Protein AF-A0A9E3AD89-F1 (afdb_monomer_lite)

Secondary structure (DSSP, 8-state):
------SS---------S-TT--TTSTT----HHHHHHHHHHHHHHHHHHSS-HHHHHHHT-

pLDDT: mean 87.08, std 11.43, range [60.34, 98.5]

Structure (mmCIF, N/CA/C/O backbone):
data_AF-A0A9E3AD89-F1
#
_entry.id   AF-A0A9E3AD89-F1
#
loop_
_atom_site.group_PDB
_atom_site.id
_atom_site.type_symbol
_atom_site.label_atom_id
_atom_site.label_alt_id
_atom_site.label_comp_id
_atom_site.label_asym_id
_atom_site.label_entity_id
_atom_site.label_seq_id
_atom_site.pdbx_PDB_ins_code
_atom_site.Cartn_x
_atom_site.Cartn_y
_atom_site.Cartn_z
_atom_site.occupancy
_atom_site.B_iso_or_equiv
_atom_site.auth_seq_id
_atom_site.auth_comp_id
_atom_site.auth_asym_id
_atom_site.auth_atom_id
_atom_site.pdbx_PDB_model_num
ATOM 1 N N . MET A 1 1 ? -4.485 -4.670 -9.873 1.00 72.25 1 MET A N 1
ATOM 2 C CA . MET A 1 1 ? -4.794 -5.163 -8.513 1.00 72.25 1 MET A CA 1
ATOM 3 C C . MET A 1 1 ? -6.255 -5.585 -8.451 1.00 72.25 1 MET A C 1
ATOM 5 O O . MET A 1 1 ? -7.093 -4.840 -8.939 1.00 72.25 1 MET A O 1
ATOM 9 N N . TYR A 1 2 ? -6.549 -6.754 -7.875 1.00 75.38 2 TYR A N 1
ATOM 10 C CA . TYR A 1 2 ? -7.914 -7.188 -7.564 1.00 75.38 2 TYR A CA 1
ATOM 11 C C . TYR A 1 2 ? -8.109 -7.167 -6.050 1.00 75.38 2 TYR A C 1
ATOM 13 O O . TYR A 1 2 ? -7.274 -7.692 -5.318 1.00 75.38 2 TYR A O 1
ATOM 21 N N . LEU A 1 3 ? -9.201 -6.559 -5.593 1.00 81.69 3 LEU A N 1
ATOM 22 C CA . LEU A 1 3 ? -9.583 -6.546 -4.188 1.00 81.69 3 LEU A CA 1
ATOM 23 C C . LEU A 1 3 ? -10.642 -7.620 -3.944 1.00 81.69 3 LEU A C 1
ATOM 25 O O . LEU A 1 3 ? -11.716 -7.578 -4.540 1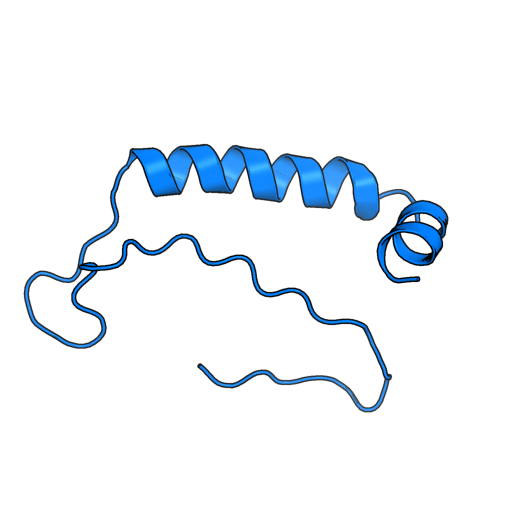.00 81.69 3 LEU A O 1
ATOM 29 N N . LEU A 1 4 ? -10.344 -8.559 -3.050 1.00 78.12 4 LEU A N 1
ATOM 30 C CA . LEU A 1 4 ? -11.284 -9.587 -2.622 1.00 78.12 4 LEU A CA 1
ATOM 31 C C . LEU A 1 4 ? -11.801 -9.230 -1.228 1.00 78.12 4 LEU A C 1
ATOM 33 O O . LEU A 1 4 ? -11.054 -9.273 -0.253 1.00 78.12 4 LEU A O 1
ATOM 37 N N . ALA A 1 5 ? -13.079 -8.870 -1.146 1.00 81.25 5 ALA A N 1
ATOM 38 C CA . ALA A 1 5 ? -13.785 -8.647 0.111 1.00 81.25 5 ALA A CA 1
ATOM 39 C C . ALA A 1 5 ? -14.736 -9.821 0.385 1.00 81.25 5 ALA A C 1
ATOM 41 O O . ALA A 1 5 ? -15.315 -10.394 -0.540 1.00 81.25 5 ALA A O 1
ATOM 42 N N . GLY A 1 6 ? -14.874 -10.205 1.656 1.00 78.94 6 GLY A N 1
ATOM 43 C CA . GLY A 1 6 ? -15.795 -11.267 2.063 1.00 78.94 6 GLY A CA 1
ATOM 44 C C . GLY A 1 6 ? -17.268 -10.867 1.905 1.00 78.94 6 GLY A C 1
ATOM 45 O O . GLY A 1 6 ? -17.593 -9.720 1.619 1.00 78.94 6 GLY A O 1
ATOM 46 N N . SER A 1 7 ? -18.188 -11.803 2.166 1.00 82.56 7 SER A N 1
ATOM 47 C CA . SER A 1 7 ? -19.641 -11.517 2.210 1.00 82.56 7 SER A CA 1
ATOM 48 C C . SER A 1 7 ? -20.028 -10.515 3.311 1.00 82.56 7 SER A C 1
ATOM 50 O O . SER A 1 7 ? -21.075 -9.875 3.260 1.00 82.56 7 SER A O 1
ATOM 52 N N . ARG A 1 8 ? -19.151 -10.403 4.312 1.00 75.25 8 ARG A N 1
ATOM 53 C CA . ARG A 1 8 ? -19.016 -9.340 5.309 1.00 75.25 8 ARG A CA 1
ATOM 54 C C . ARG A 1 8 ? -18.794 -7.950 4.695 1.00 75.25 8 ARG A C 1
ATOM 56 O O . ARG A 1 8 ? -17.703 -7.831 4.147 1.00 75.25 8 ARG A O 1
ATOM 63 N N . PRO A 1 9 ? -19.633 -6.895 4.803 1.00 73.88 9 PRO A N 1
ATOM 64 C CA . PRO A 1 9 ? -19.166 -5.548 4.469 1.00 73.88 9 PRO A CA 1
ATOM 65 C C . PRO A 1 9 ? -18.121 -5.110 5.503 1.00 73.88 9 PRO A C 1
ATOM 67 O O . PRO A 1 9 ? -18.437 -4.540 6.544 1.00 73.88 9 PRO A O 1
ATOM 70 N N . THR A 1 10 ? -16.865 -5.457 5.240 1.00 78.50 10 THR A N 1
ATOM 71 C CA . THR A 1 10 ? -15.706 -5.020 6.008 1.00 78.50 10 THR A CA 1
ATOM 72 C C . THR A 1 10 ? -15.032 -3.891 5.246 1.00 78.50 10 THR A C 1
ATOM 74 O O . THR A 1 10 ? -14.760 -4.064 4.055 1.00 78.50 10 THR A O 1
ATOM 77 N N . PRO A 1 11 ? -14.752 -2.754 5.897 1.00 80.69 11 PRO A N 1
ATOM 78 C CA . PRO A 1 11 ? -14.030 -1.669 5.257 1.00 80.69 11 PRO A CA 1
ATOM 79 C C . PRO A 1 11 ? -12.657 -2.164 4.800 1.00 80.69 11 PRO A C 1
ATOM 81 O O . PRO A 1 11 ? -11.977 -2.897 5.520 1.00 80.69 11 PRO A O 1
ATOM 84 N N . VAL A 1 12 ? -12.271 -1.773 3.588 1.00 85.31 12 VAL A N 1
ATOM 85 C CA . VAL A 1 12 ? -10.970 -2.106 3.012 1.00 85.31 12 VAL A CA 1
ATOM 86 C C . VAL A 1 12 ? -10.177 -0.825 2.834 1.00 85.31 12 VAL A C 1
ATOM 88 O O . VAL A 1 12 ? -10.665 0.133 2.238 1.00 85.31 12 VAL A O 1
ATOM 91 N N . LEU A 1 13 ? -8.931 -0.853 3.297 1.00 85.81 13 LEU A N 1
ATOM 92 C CA . LEU A 1 13 ? -7.943 0.185 3.060 1.00 85.81 13 LEU A CA 1
ATOM 93 C C . LEU A 1 13 ? -6.758 -0.417 2.298 1.00 85.81 13 LEU A C 1
ATOM 95 O O . LEU A 1 13 ? -6.152 -1.380 2.762 1.00 85.81 13 LEU A O 1
ATOM 99 N N . ALA A 1 14 ? -6.428 0.151 1.140 1.00 90.06 14 ALA A N 1
ATOM 100 C CA . ALA A 1 14 ? -5.191 -0.152 0.428 1.00 90.06 14 ALA A CA 1
ATOM 101 C C . ALA A 1 14 ? -4.185 0.976 0.684 1.00 90.06 14 ALA A C 1
ATOM 103 O O . ALA A 1 14 ? -4.497 2.139 0.431 1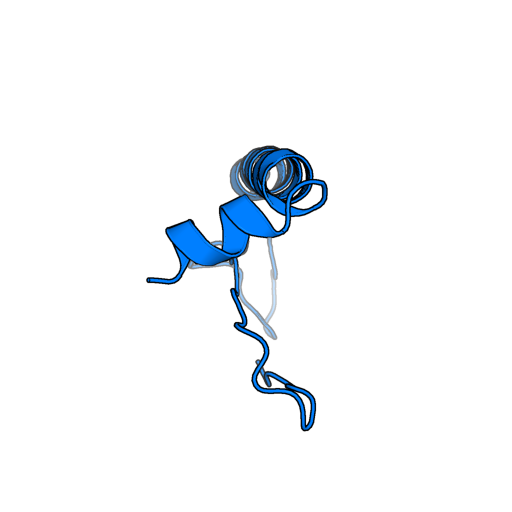.00 90.06 14 ALA A O 1
ATOM 104 N N . VAL A 1 15 ? -2.992 0.633 1.172 1.00 93.62 15 VAL A N 1
ATOM 105 C CA . VAL A 1 15 ? -1.916 1.593 1.460 1.00 93.62 15 VAL A CA 1
ATOM 106 C C . VAL A 1 15 ? -0.740 1.292 0.524 1.00 93.62 15 VAL A C 1
ATOM 108 O O . VAL A 1 15 ? 0.023 0.357 0.790 1.00 93.62 15 VAL A O 1
ATOM 111 N N . PRO A 1 16 ? -0.626 1.997 -0.617 1.00 94.44 16 PRO A N 1
ATOM 112 C CA . PRO A 1 16 ? 0.415 1.726 -1.599 1.00 94.44 16 PRO A CA 1
ATOM 113 C C . PRO A 1 16 ? 1.782 2.168 -1.077 1.00 94.44 16 PRO A C 1
ATOM 115 O O . PRO A 1 16 ? 1.904 3.204 -0.429 1.00 94.44 16 PRO A O 1
ATOM 118 N N . ILE A 1 17 ? 2.808 1.383 -1.401 1.00 97.44 17 ILE A N 1
ATOM 119 C CA . ILE A 1 17 ? 4.207 1.683 -1.052 1.00 97.44 17 ILE A CA 1
ATOM 120 C C . ILE A 1 17 ? 5.068 1.869 -2.301 1.00 97.44 17 ILE A C 1
ATOM 122 O O . ILE A 1 17 ? 6.149 2.446 -2.244 1.00 97.44 17 ILE A O 1
ATOM 126 N N . ALA A 1 18 ? 4.602 1.373 -3.444 1.00 96.44 18 ALA A N 1
ATOM 127 C CA . ALA A 1 18 ? 5.360 1.438 -4.675 1.00 96.44 18 ALA A CA 1
ATOM 128 C C . ALA A 1 18 ? 5.496 2.887 -5.166 1.00 96.44 18 ALA A C 1
ATOM 130 O O . ALA A 1 18 ? 4.611 3.721 -4.954 1.00 96.44 18 ALA A O 1
ATOM 131 N N . ASN A 1 19 ? 6.642 3.209 -5.762 1.00 96.62 19 ASN A N 1
ATOM 132 C CA . ASN A 1 19 ? 6.869 4.517 -6.368 1.00 96.62 19 ASN A CA 1
ATOM 133 C C . ASN A 1 19 ? 6.139 4.640 -7.713 1.00 96.62 19 ASN A C 1
ATOM 135 O O . ASN A 1 19 ? 5.771 3.654 -8.333 1.00 96.62 19 ASN A O 1
ATOM 139 N N . HIS A 1 20 ? 5.927 5.875 -8.175 1.00 95.19 20 HIS A N 1
ATOM 140 C CA . HIS A 1 20 ? 5.190 6.161 -9.417 1.00 95.19 20 HIS A CA 1
ATOM 141 C C . HIS A 1 20 ? 5.838 5.611 -10.708 1.00 95.19 20 HIS A C 1
ATOM 143 O O . HIS A 1 20 ? 5.207 5.605 -11.759 1.00 95.19 20 HIS A O 1
ATOM 149 N N . ASP A 1 21 ? 7.105 5.211 -10.610 1.00 96.50 21 ASP A N 1
ATOM 150 C CA . ASP A 1 21 ? 8.052 4.792 -11.648 1.00 96.50 21 ASP A CA 1
ATOM 151 C C . ASP A 1 21 ? 8.679 3.429 -11.292 1.00 96.50 21 ASP A C 1
ATOM 153 O O . ASP A 1 21 ? 9.846 3.156 -11.568 1.00 96.50 21 ASP A O 1
ATOM 157 N N . ASP A 1 22 ? 7.919 2.587 -10.597 1.00 97.56 22 ASP A N 1
ATOM 158 C CA . ASP A 1 22 ? 8.348 1.276 -10.106 1.00 97.56 22 ASP A CA 1
ATOM 159 C C . ASP A 1 22 ? 8.454 0.210 -11.201 1.00 97.56 22 ASP A C 1
ATOM 161 O O . ASP A 1 22 ? 8.928 -0.882 -10.916 1.00 97.56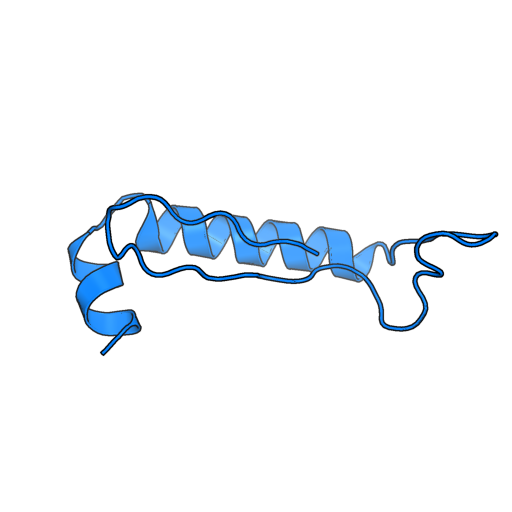 22 ASP A O 1
ATOM 165 N N . ASN A 1 23 ? 8.049 0.521 -12.436 1.00 96.56 23 ASN A N 1
ATOM 166 C CA . ASN A 1 23 ? 8.117 -0.356 -13.605 1.00 96.56 23 ASN A CA 1
ATOM 167 C C . ASN A 1 23 ? 7.371 -1.695 -13.434 1.00 96.56 23 ASN A C 1
ATOM 169 O O . ASN A 1 23 ? 7.813 -2.716 -13.968 1.00 96.56 23 ASN A O 1
ATOM 173 N N . GLN A 1 24 ? 6.223 -1.707 -12.741 1.00 93.88 24 GLN A N 1
ATOM 174 C CA . GLN A 1 24 ? 5.434 -2.935 -12.534 1.00 93.88 24 GLN A CA 1
ATOM 175 C C . GLN A 1 24 ? 5.218 -3.739 -13.821 1.00 93.88 24 GLN A C 1
ATOM 177 O O . GLN A 1 24 ? 4.730 -3.213 -14.824 1.00 93.88 24 GLN A O 1
ATOM 182 N N . HIS A 1 25 ? 5.518 -5.041 -13.755 1.00 95.19 25 HIS A N 1
ATOM 183 C CA . HIS A 1 25 ? 5.379 -5.988 -14.870 1.00 95.19 25 HIS A CA 1
ATOM 184 C C . HIS A 1 25 ? 6.241 -5.641 -16.104 1.00 95.19 25 HIS A C 1
ATOM 186 O O . HIS A 1 25 ? 5.931 -6.065 -17.222 1.00 95.19 25 HIS A O 1
ATOM 192 N N . THR A 1 26 ? 7.328 -4.885 -15.920 1.00 97.25 26 THR A N 1
ATOM 193 C CA . THR A 1 26 ? 8.304 -4.544 -16.967 1.00 97.25 26 THR A CA 1
ATOM 194 C C . THR A 1 26 ? 9.746 -4.673 -16.447 1.00 97.25 26 THR A C 1
ATOM 196 O O . THR A 1 26 ? 9.966 -5.094 -15.314 1.00 97.25 26 THR A O 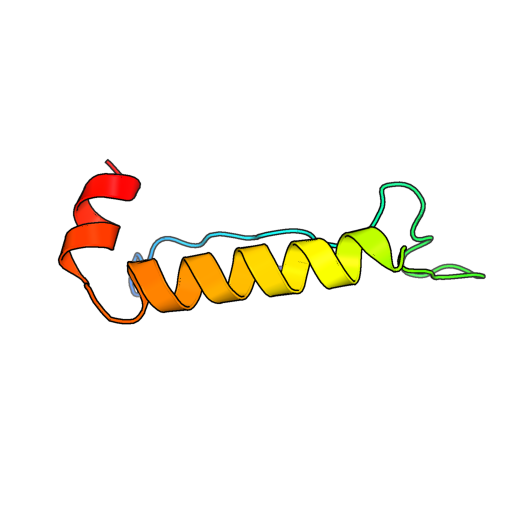1
ATOM 199 N N . ALA A 1 27 ? 10.750 -4.410 -17.294 1.00 96.75 27 ALA A N 1
ATOM 200 C CA . ALA A 1 27 ? 12.155 -4.479 -16.884 1.00 96.75 27 ALA A CA 1
ATOM 201 C C . ALA A 1 27 ? 12.505 -3.374 -15.871 1.00 96.75 27 ALA A C 1
ATOM 203 O O . ALA A 1 27 ? 11.895 -2.308 -15.874 1.00 96.75 27 ALA A O 1
ATOM 204 N N . ASP A 1 28 ? 13.512 -3.635 -15.033 1.00 97.25 28 ASP A N 1
ATOM 205 C CA . ASP A 1 28 ? 13.967 -2.721 -13.978 1.00 97.25 28 ASP A CA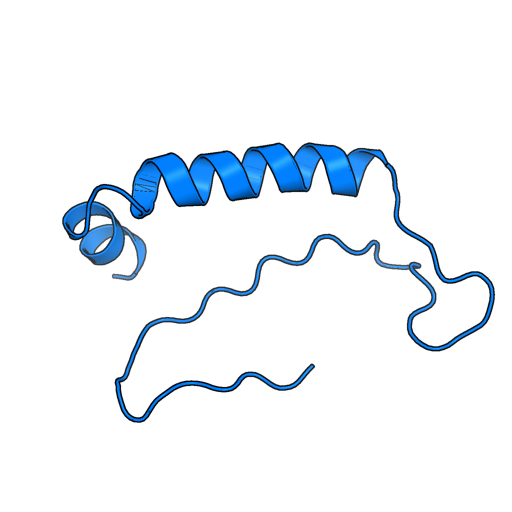 1
ATOM 206 C C . ASP A 1 28 ? 12.856 -2.331 -12.984 1.00 97.25 28 ASP A C 1
ATOM 208 O O . ASP A 1 28 ? 12.770 -1.184 -12.530 1.00 97.25 28 ASP A O 1
ATOM 212 N N . GLU A 1 29 ? 12.003 -3.307 -12.643 1.00 98.06 29 GLU A N 1
ATOM 213 C CA . GLU A 1 29 ? 11.044 -3.188 -11.546 1.00 98.06 29 GLU A CA 1
ATOM 214 C C . GLU A 1 29 ? 11.784 -2.867 -10.239 1.00 98.06 29 GLU A C 1
ATOM 216 O O . GLU A 1 29 ? 12.740 -3.553 -9.864 1.00 98.06 29 GLU A O 1
ATOM 221 N N . ASN A 1 30 ? 11.388 -1.789 -9.562 1.00 97.94 30 ASN A N 1
ATOM 222 C CA . ASN A 1 30 ? 12.135 -1.247 -8.430 1.00 97.94 30 ASN A CA 1
ATOM 223 C C . ASN A 1 30 ? 11.226 -0.678 -7.335 1.00 97.94 30 ASN A C 1
ATOM 225 O O . ASN A 1 30 ? 10.077 -0.321 -7.571 1.00 97.94 30 ASN A O 1
ATOM 229 N N . LEU A 1 31 ? 11.786 -0.558 -6.130 1.00 98.25 31 LEU A N 1
ATOM 230 C CA . LEU A 1 31 ? 11.161 0.119 -4.999 1.00 98.25 31 LEU A CA 1
ATOM 231 C C . LEU A 1 31 ? 12.173 1.059 -4.337 1.00 98.25 31 LEU A C 1
ATOM 233 O O . LEU A 1 31 ? 13.281 0.645 -3.985 1.00 98.25 31 LEU A O 1
ATOM 237 N N . ARG A 1 32 ? 11.791 2.320 -4.112 1.00 98.44 32 ARG A N 1
ATOM 238 C CA . ARG A 1 32 ? 12.622 3.273 -3.357 1.00 98.44 32 ARG A CA 1
ATOM 239 C C . ARG A 1 32 ? 12.733 2.847 -1.893 1.00 98.44 32 ARG A C 1
ATOM 241 O O . ARG A 1 32 ? 11.724 2.622 -1.230 1.00 98.44 32 ARG A O 1
ATOM 248 N N . LEU A 1 33 ? 13.954 2.829 -1.354 1.00 98.44 33 LEU A N 1
ATOM 249 C CA . LEU A 1 33 ? 14.186 2.465 0.052 1.00 98.44 33 LEU A CA 1
ATOM 250 C C . LEU A 1 33 ? 13.427 3.365 1.030 1.00 98.44 33 LEU A C 1
ATOM 252 O O . LEU A 1 33 ? 12.929 2.869 2.033 1.00 98.44 33 LEU A O 1
ATOM 256 N N . GLN A 1 34 ? 13.296 4.660 0.733 1.00 98.31 34 GLN A N 1
ATOM 257 C CA . GLN A 1 34 ? 12.513 5.561 1.579 1.00 98.31 34 GLN A CA 1
ATOM 258 C C . GLN A 1 34 ? 11.050 5.116 1.657 1.00 98.31 34 GLN A C 1
ATOM 260 O O . GLN A 1 34 ? 10.516 4.994 2.750 1.00 98.31 34 GLN A O 1
ATOM 265 N N . ASN A 1 35 ? 10.439 4.768 0.520 1.00 98.38 35 ASN A N 1
ATOM 266 C CA . ASN A 1 35 ? 9.066 4.275 0.509 1.00 98.38 35 ASN A CA 1
ATOM 267 C C . ASN A 1 35 ? 8.908 2.991 1.331 1.00 98.38 35 ASN A C 1
ATOM 269 O O . ASN A 1 35 ? 7.886 2.811 1.986 1.00 98.38 35 ASN A O 1
ATOM 273 N N . LEU A 1 36 ? 9.907 2.100 1.308 1.00 98.12 36 LEU A N 1
ATOM 274 C CA . LEU A 1 36 ? 9.899 0.897 2.138 1.00 98.12 36 LEU A CA 1
ATOM 275 C C . LEU A 1 36 ? 9.930 1.247 3.634 1.00 98.12 36 LEU A C 1
ATOM 277 O O . LEU A 1 36 ? 9.143 0.698 4.402 1.00 98.12 36 LEU A O 1
ATOM 281 N N . TRP A 1 37 ? 10.816 2.152 4.048 1.00 98.50 37 TRP A N 1
ATOM 282 C CA . TRP A 1 37 ? 10.940 2.543 5.454 1.00 98.50 37 TRP A CA 1
ATOM 283 C C . TRP A 1 37 ? 9.717 3.308 5.961 1.00 98.50 37 TRP A C 1
ATOM 285 O O . TRP A 1 37 ? 9.179 2.952 7.009 1.00 98.50 37 TRP A O 1
ATOM 295 N N . ASP A 1 38 ? 9.220 4.268 5.184 1.00 98.38 38 ASP A N 1
ATOM 296 C CA . ASP A 1 38 ? 8.010 5.026 5.518 1.00 98.38 38 ASP A CA 1
ATOM 297 C C . ASP A 1 38 ? 6.799 4.096 5.610 1.00 98.38 38 ASP A C 1
ATOM 299 O O . ASP A 1 38 ? 5.981 4.202 6.523 1.00 98.38 38 ASP A O 1
ATOM 303 N N . ALA A 1 39 ? 6.699 3.123 4.699 1.00 98.00 39 ALA A N 1
ATOM 304 C CA . ALA A 1 39 ? 5.645 2.129 4.756 1.00 98.00 39 ALA A CA 1
ATOM 305 C C . ALA A 1 39 ? 5.700 1.309 6.046 1.00 98.00 39 ALA A C 1
ATOM 307 O O . ALA A 1 39 ? 4.659 1.102 6.662 1.00 98.00 39 ALA A O 1
ATOM 308 N N . ILE A 1 40 ? 6.880 0.858 6.484 1.00 98.12 40 ILE A N 1
ATOM 309 C CA . ILE A 1 40 ? 7.012 0.112 7.744 1.00 98.12 40 ILE A CA 1
ATOM 310 C C . ILE A 1 40 ? 6.454 0.933 8.914 1.00 98.12 40 ILE A C 1
ATOM 312 O O . ILE A 1 40 ? 5.687 0.395 9.713 1.00 98.12 40 ILE A O 1
ATOM 316 N N . GLU A 1 41 ? 6.768 2.227 8.990 1.00 98.00 41 GLU A N 1
ATOM 317 C CA . GLU A 1 41 ? 6.253 3.116 10.036 1.00 98.00 41 GLU A CA 1
ATOM 318 C C . GLU A 1 41 ? 4.730 3.309 9.943 1.00 98.00 41 GLU A C 1
ATOM 320 O O . GLU A 1 41 ? 4.016 3.191 10.946 1.00 98.00 41 GLU A O 1
ATOM 325 N N . VAL A 1 42 ? 4.205 3.527 8.734 1.00 96.31 42 VAL A N 1
ATOM 326 C CA . VAL A 1 42 ? 2.764 3.680 8.492 1.00 96.31 42 VAL A CA 1
ATOM 327 C C . VAL A 1 42 ? 2.006 2.403 8.857 1.00 96.31 42 VAL A C 1
ATOM 329 O O . VAL A 1 42 ? 1.025 2.461 9.600 1.00 96.31 42 VAL A O 1
ATOM 332 N N . TYR A 1 43 ? 2.459 1.236 8.393 1.00 95.94 43 TYR A N 1
ATOM 333 C CA . TYR A 1 43 ? 1.830 -0.047 8.713 1.00 95.94 43 TYR A CA 1
ATOM 334 C C . TYR A 1 43 ? 1.925 -0.360 10.209 1.00 95.94 43 TYR A C 1
ATOM 336 O O . TYR A 1 43 ? 0.932 -0.797 10.793 1.00 95.94 43 TYR A O 1
ATOM 344 N N . ALA A 1 44 ? 3.068 -0.098 10.854 1.00 95.50 44 ALA A N 1
ATOM 345 C CA . ALA A 1 44 ? 3.213 -0.264 12.298 1.00 95.50 44 ALA A CA 1
ATOM 346 C C . ALA A 1 44 ? 2.220 0.619 13.066 1.00 95.50 44 ALA A C 1
ATOM 348 O O . ALA A 1 44 ? 1.556 0.135 13.982 1.00 95.50 44 ALA A O 1
ATOM 349 N N . TH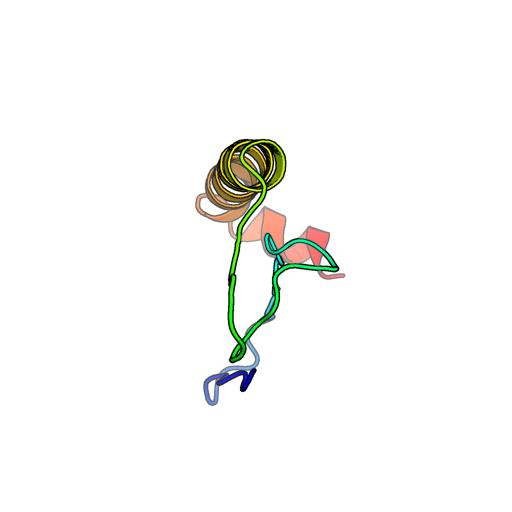R A 1 45 ? 2.056 1.876 12.650 1.00 93.75 45 THR A N 1
ATOM 350 C CA . THR A 1 45 ? 1.091 2.807 13.247 1.00 93.75 45 THR A CA 1
ATOM 351 C C . THR A 1 45 ? -0.341 2.315 13.057 1.00 93.75 45 THR A C 1
ATOM 353 O O . THR A 1 45 ? -1.083 2.212 14.030 1.00 93.75 45 THR A O 1
ATOM 356 N N . ILE A 1 46 ? -0.729 1.928 11.837 1.00 91.50 46 ILE A N 1
ATOM 357 C CA . ILE A 1 46 ? -2.078 1.411 11.558 1.00 91.50 46 ILE A CA 1
ATOM 358 C C . ILE A 1 46 ? -2.376 0.185 12.431 1.00 91.50 46 ILE A C 1
ATOM 360 O O . ILE A 1 46 ? -3.432 0.106 13.060 1.00 91.50 46 ILE A O 1
ATOM 364 N N . LEU A 1 47 ? -1.445 -0.766 12.505 1.00 90.69 47 LEU A N 1
ATOM 365 C CA . LEU A 1 47 ? -1.632 -1.989 13.282 1.00 90.69 47 LEU A CA 1
ATOM 366 C C . LEU A 1 47 ? -1.648 -1.722 14.791 1.00 90.69 47 LEU A C 1
ATOM 368 O O . LEU A 1 47 ? -2.467 -2.306 15.495 1.00 90.69 47 LEU A O 1
ATOM 372 N N . ALA A 1 48 ? -0.796 -0.833 15.300 1.00 90.50 48 ALA A N 1
ATOM 373 C CA . ALA A 1 48 ? -0.759 -0.500 16.721 1.00 90.50 48 ALA A CA 1
ATOM 374 C C . ALA A 1 48 ? -2.004 0.284 17.164 1.00 90.50 48 ALA A C 1
ATOM 376 O O . ALA A 1 48 ? -2.589 -0.032 18.202 1.00 90.50 48 ALA A O 1
ATOM 377 N N . THR A 1 49 ? -2.424 1.273 16.371 1.00 87.50 49 THR A N 1
ATOM 378 C CA . THR A 1 49 ? -3.575 2.133 16.670 1.00 87.50 49 THR A CA 1
ATOM 379 C C . THR A 1 49 ? -4.891 1.389 16.503 1.00 87.50 49 THR A C 1
ATOM 381 O O . THR A 1 49 ? -5.764 1.489 17.360 1.00 87.50 49 THR A O 1
ATOM 384 N N . PHE A 1 50 ? -5.046 0.628 15.421 1.00 82.81 50 PHE A N 1
ATOM 385 C CA . PHE A 1 50 ? -6.335 0.042 15.082 1.00 82.81 50 PHE A CA 1
ATOM 386 C C . PHE A 1 50 ? -6.415 -1.478 15.294 1.00 82.81 50 PHE A C 1
ATOM 388 O O . PHE A 1 50 ? -7.506 -2.027 15.443 1.00 82.81 50 PHE A O 1
ATOM 395 N N . GLY A 1 51 ? -5.292 -2.197 15.349 1.00 74.75 51 GLY A N 1
ATOM 396 C CA . GLY A 1 51 ? -5.294 -3.644 15.603 1.00 74.75 51 GLY A CA 1
ATOM 397 C C . GLY A 1 51 ? -5.761 -4.015 17.014 1.00 74.75 51 GLY A C 1
ATOM 398 O O . GLY A 1 51 ? -6.356 -5.076 17.201 1.00 74.75 51 GLY A O 1
ATOM 399 N N . ASN A 1 52 ? -5.556 -3.124 17.988 1.00 74.25 52 ASN A N 1
ATOM 400 C CA . ASN A 1 52 ? -5.873 -3.365 19.399 1.00 74.25 52 ASN A CA 1
ATOM 401 C C . ASN A 1 52 ? -7.194 -2.730 19.866 1.00 74.25 52 ASN A C 1
ATOM 403 O O . ASN A 1 52 ? -7.682 -3.079 20.940 1.00 74.25 52 ASN A O 1
ATOM 407 N N . ASP A 1 53 ? -7.797 -1.836 19.076 1.00 75.81 53 ASP A N 1
ATOM 408 C CA . ASP A 1 53 ? -9.008 -1.108 19.460 1.00 75.81 53 ASP A CA 1
ATOM 409 C C . ASP A 1 53 ? -10.042 -1.054 18.320 1.00 75.81 53 ASP A C 1
ATOM 411 O O . ASP A 1 53 ? -9.917 -0.315 17.342 1.00 75.81 53 ASP A O 1
ATOM 415 N N . ARG A 1 54 ? -11.129 -1.825 18.462 1.00 68.12 54 ARG A N 1
ATOM 416 C CA . ARG A 1 54 ? -12.256 -1.804 17.510 1.00 68.12 54 ARG A CA 1
ATOM 417 C C . ARG A 1 54 ? -13.060 -0.504 17.546 1.00 68.12 54 ARG A C 1
ATOM 419 O O . ARG A 1 54 ? -13.733 -0.187 16.564 1.00 68.12 54 ARG A O 1
ATOM 426 N N . SER A 1 55 ? -13.012 0.246 18.642 1.00 72.75 55 SER A N 1
ATOM 427 C CA . SER A 1 55 ? -13.702 1.532 18.735 1.00 72.75 55 SER A CA 1
ATOM 428 C C . SER A 1 55 ? -13.004 2.599 17.882 1.00 72.75 55 SER A C 1
ATOM 430 O O . SER A 1 55 ? -13.689 3.361 17.198 1.00 72.75 55 SER A O 1
ATOM 432 N N . ALA A 1 56 ? -11.670 2.552 17.781 1.00 68.75 56 ALA A N 1
ATOM 433 C CA . ALA A 1 56 ? -10.879 3.422 16.908 1.00 68.75 56 ALA A CA 1
ATOM 434 C C . ALA A 1 56 ? -11.277 3.290 15.424 1.00 68.75 56 ALA A C 1
ATOM 436 O O . ALA A 1 56 ? -11.462 4.296 14.736 1.00 68.75 56 ALA A O 1
ATOM 437 N N . TRP A 1 57 ? -11.516 2.062 14.946 1.00 70.12 57 TRP A N 1
ATOM 438 C CA . TRP A 1 57 ? -12.012 1.812 13.583 1.00 70.12 57 TRP A CA 1
ATOM 439 C C . TRP A 1 57 ? -13.381 2.442 13.313 1.00 70.12 57 TRP A C 1
ATOM 441 O O . TRP A 1 57 ? -13.655 2.905 12.210 1.00 70.12 57 TRP A O 1
ATOM 451 N N . THR A 1 58 ? -14.253 2.459 14.320 1.00 67.94 58 THR A N 1
ATOM 452 C CA . THR A 1 58 ? -15.636 2.929 14.162 1.00 67.94 58 THR A CA 1
ATOM 453 C C . THR A 1 58 ? -15.707 4.454 14.032 1.00 67.94 58 THR A C 1
ATOM 455 O O . THR A 1 58 ? -16.661 4.975 13.459 1.00 67.94 58 THR A O 1
ATOM 458 N N . THR A 1 59 ? -14.700 5.164 14.545 1.00 68.56 59 THR A N 1
ATOM 459 C CA . THR A 1 59 ? -14.569 6.625 14.453 1.00 68.56 59 THR A CA 1
ATOM 460 C C . THR A 1 59 ? -13.846 7.054 13.179 1.00 68.56 59 THR A C 1
ATOM 462 O O . THR A 1 59 ? -14.249 8.031 12.564 1.00 68.56 59 THR A O 1
ATOM 465 N N . ALA A 1 60 ? -12.808 6.326 12.755 1.00 65.38 60 ALA A N 1
ATOM 466 C CA . ALA A 1 60 ? -11.991 6.704 11.598 1.00 65.38 60 ALA A CA 1
ATOM 467 C C . ALA A 1 60 ? -12.681 6.513 10.233 1.00 65.38 60 ALA A C 1
ATOM 469 O O . ALA A 1 60 ? -12.207 7.049 9.236 1.00 65.38 60 ALA A O 1
ATOM 470 N N . ILE A 1 61 ? -13.759 5.722 10.175 1.00 66.31 61 ILE A N 1
ATOM 471 C CA . ILE A 1 61 ? -14.455 5.354 8.927 1.00 66.31 61 ILE A CA 1
ATOM 472 C C . ILE A 1 61 ? -15.885 5.944 8.873 1.00 66.31 61 ILE A C 1
ATOM 474 O O . ILE A 1 61 ? -16.678 5.595 8.001 1.00 66.31 61 ILE A O 1
ATOM 478 N N . ARG A 1 62 ? -16.235 6.832 9.810 1.00 60.34 62 ARG A N 1
ATOM 479 C CA . ARG A 1 62 ? -17.431 7.686 9.719 1.00 60.34 62 ARG A CA 1
ATOM 480 C C . ARG A 1 62 ? -17.090 8.989 9.015 1.00 60.34 62 ARG A C 1
ATOM 482 O O . ARG A 1 62 ? -17.980 9.473 8.286 1.00 60.34 62 ARG A O 1
#

Foldseek 3Di:
DDDDDDVDPDDDDDDDLADPPQQPPHPNRDGDPVSVVVVVVVVVCCCVQPVVDVVSVVVVVD

Sequence (62 aa):
MYLLAGSRPTPVLAVPIANHDDNQHTADENLRLQNLWDAIEVYATILATFGNDRSAWTTAIR

Radius of gyration: 15.09 Å; chains: 1; bounding box: 34×19×36 Å